Protein AF-A0A5N9GFT2-F1 (afdb_monomer_lite)

pLDDT: mean 89.44, std 7.12, range [51.97, 97.69]

Sequence (142 aa):
PEDYVDHLPTRLAVYQRLAKMTDSDYIPEIREELRDRFGPLPEEVENLLTLVSLRGLASEVGVESIVQGSDAIVLSLRVPVGGARIPLQRALGPSVQVGNTQMQMPLRRLGDEWLSRLTRVLERFLVFQENLRSLARLASAD

Secondary structure (DSSP, 8-state):
-GGGS-SHHHHHHHHHHHHH---STTHHHHHHHHHHHH-SPPHHHHHHHHHHHHHHHHHHTTEEEEEE-SSEEEEEESS--GGGHHHHHHHH-TTSEE-SSEEEEEGGGTGGGHHHHHHHHHHHHHHHHHHHHHHHHHHT--

Radius of gyration: 18.0 Å; chains: 1; bounding box: 40×36×49 Å

Foldseek 3Di:
DCLQPVDPVVVVVLVVVLVPDLALPCLVVVCVVSCVPRNDDDPVRVVSSLVSNLNNLCVLLQFPDWDDDPFWTKTFGPAFCPPCQVVLPVQLDDQWHGDGGMIIGTPVPQPPNVSVSSSSSSVSSNVVVVVVVVVVVVVVVD

Structure (mmCIF, N/CA/C/O backbone):
data_AF-A0A5N9GFT2-F1
#
_entry.id   AF-A0A5N9GFT2-F1
#
loop_
_atom_site.group_PDB
_atom_site.id
_atom_site.type_symbol
_atom_site.label_atom_id
_atom_site.label_alt_id
_atom_site.label_comp_id
_atom_site.label_asym_id
_atom_site.label_entity_id
_atom_site.label_seq_id
_atom_site.pdbx_PDB_ins_code
_atom_site.Cartn_x
_atom_site.Cartn_y
_atom_site.Cartn_z
_atom_site.occupancy
_atom_site.B_iso_or_equiv
_atom_site.auth_seq_id
_atom_site.auth_comp_id
_atom_site.auth_asym_id
_atom_site.auth_atom_id
_atom_site.pdbx_PDB_model_num
ATOM 1 N N . PRO A 1 1 ? -13.242 2.678 16.647 1.00 80.00 1 PRO A N 1
ATOM 2 C CA . PRO A 1 1 ? -13.932 2.138 17.846 1.00 80.00 1 PRO A CA 1
ATOM 3 C C . PRO A 1 1 ? -15.049 3.087 18.276 1.00 80.00 1 PRO A C 1
ATOM 5 O O . PRO A 1 1 ? -14.940 4.276 17.971 1.00 80.00 1 PRO A O 1
ATOM 8 N N . GLU A 1 2 ? -16.113 2.588 18.909 1.00 74.00 2 GLU A N 1
ATOM 9 C CA . GLU A 1 2 ? -17.190 3.472 19.379 1.00 74.00 2 GLU A CA 1
ATOM 10 C C . GLU A 1 2 ? -16.674 4.445 20.438 1.00 74.00 2 GLU A C 1
ATOM 12 O O . GLU A 1 2 ? -16.889 5.639 20.278 1.00 74.00 2 GLU A O 1
ATOM 17 N N . ASP A 1 3 ? -15.845 3.950 21.359 1.00 81.38 3 ASP A N 1
ATOM 18 C CA . ASP A 1 3 ? -15.261 4.702 22.482 1.00 81.38 3 ASP A CA 1
ATOM 19 C C . ASP A 1 3 ? -14.141 5.687 22.090 1.00 81.38 3 ASP A C 1
ATOM 21 O O . ASP A 1 3 ? -13.600 6.392 22.936 1.00 81.38 3 ASP A O 1
ATOM 25 N N . TYR A 1 4 ? -13.724 5.702 20.817 1.00 84.62 4 TYR A N 1
ATOM 26 C CA . TYR A 1 4 ? -12.705 6.645 20.325 1.00 84.62 4 TYR A CA 1
ATOM 27 C C . TYR A 1 4 ? -13.322 7.859 19.631 1.00 84.62 4 TYR A C 1
ATOM 29 O O . TYR A 1 4 ? -12.787 8.962 19.667 1.00 84.62 4 TYR A O 1
ATOM 37 N N . VAL A 1 5 ? -14.462 7.654 18.970 1.00 85.31 5 VAL A N 1
ATOM 38 C CA . VAL A 1 5 ? -15.241 8.728 18.355 1.00 85.31 5 VAL A CA 1
ATOM 39 C C . VAL A 1 5 ? -16.697 8.460 18.694 1.00 85.31 5 VAL A C 1
ATOM 41 O O . VAL A 1 5 ? -17.401 7.833 17.902 1.00 85.31 5 VAL A O 1
ATOM 44 N N . ASP A 1 6 ? -17.135 8.937 19.859 1.00 81.88 6 ASP A N 1
ATOM 45 C CA . ASP A 1 6 ? -18.457 8.640 20.430 1.00 81.88 6 ASP A CA 1
ATOM 46 C C . ASP A 1 6 ? -19.602 9.023 19.482 1.00 81.88 6 ASP A C 1
ATOM 48 O O . ASP A 1 6 ? -20.563 8.277 19.280 1.00 81.88 6 ASP A O 1
ATOM 52 N N . HIS A 1 7 ? -19.479 10.184 18.834 1.00 88.12 7 HIS A N 1
ATOM 53 C CA . HIS A 1 7 ? -20.503 10.706 17.937 1.00 88.12 7 HIS A CA 1
ATOM 54 C C . HIS A 1 7 ? -20.497 9.976 16.581 1.00 88.12 7 HIS A C 1
ATOM 56 O O . HIS A 1 7 ? -19.638 10.212 15.724 1.00 88.12 7 HIS A O 1
ATOM 62 N N . LEU A 1 8 ? -21.502 9.121 16.358 1.00 83.12 8 LEU A N 1
ATOM 63 C CA . LEU A 1 8 ? -21.635 8.276 15.163 1.00 83.12 8 LEU A CA 1
ATOM 64 C C . LEU A 1 8 ? -21.518 9.043 13.825 1.00 83.12 8 LEU A C 1
ATOM 66 O O . LEU A 1 8 ? -20.755 8.592 12.967 1.00 83.12 8 LEU A O 1
ATOM 70 N N . PRO A 1 9 ? -22.184 10.198 13.609 1.00 87.38 9 PRO A N 1
ATOM 71 C CA . PRO A 1 9 ? -22.004 10.967 12.375 1.00 87.38 9 PRO A CA 1
ATOM 72 C C . PRO A 1 9 ? -20.552 11.396 12.125 1.00 87.38 9 PRO A C 1
ATOM 74 O O . PRO A 1 9 ? -20.078 11.340 10.991 1.00 87.38 9 PRO A O 1
ATOM 77 N N . THR A 1 10 ? -19.822 11.770 13.180 1.00 85.19 10 THR A N 1
ATOM 78 C CA . THR A 1 10 ? -18.404 12.156 13.087 1.00 85.19 10 THR A CA 1
ATOM 79 C C . THR A 1 10 ? -17.550 10.956 12.699 1.00 85.19 10 THR A C 1
ATOM 81 O O . THR A 1 10 ? -16.723 11.041 11.793 1.00 85.19 10 THR A O 1
ATOM 84 N N . ARG A 1 11 ? -17.800 9.811 13.337 1.00 87.25 11 ARG A N 1
ATOM 85 C CA . ARG A 1 11 ? -17.120 8.548 13.053 1.00 87.25 11 ARG A CA 1
ATOM 86 C C . ARG A 1 11 ? -17.305 8.132 11.591 1.00 87.25 11 ARG A C 1
ATOM 88 O O . ARG A 1 11 ? -16.329 7.841 10.904 1.00 87.25 11 ARG A O 1
ATOM 95 N N . LEU A 1 12 ? -18.537 8.184 11.080 1.00 86.00 12 LEU A N 1
ATOM 96 C CA . LEU A 1 12 ? -18.838 7.886 9.675 1.00 86.00 12 LEU A CA 1
ATOM 97 C C . LEU A 1 12 ? -18.162 8.864 8.706 1.00 86.00 12 LEU A C 1
ATOM 99 O O . LEU A 1 12 ? -17.648 8.428 7.677 1.00 86.00 12 LEU A O 1
ATOM 103 N N . ALA A 1 13 ? -18.114 10.158 9.031 1.00 86.62 13 ALA A N 1
ATOM 104 C CA . ALA A 1 13 ? -17.426 11.149 8.206 1.00 86.62 13 ALA A CA 1
ATOM 105 C C . ALA A 1 13 ? -15.915 10.864 8.097 1.00 86.62 13 ALA A C 1
ATOM 107 O O . ALA A 1 13 ? -15.360 10.927 6.998 1.00 86.62 13 ALA A O 1
ATOM 108 N N . VAL A 1 14 ? -15.263 10.480 9.203 1.00 84.06 14 VAL A N 1
ATOM 109 C CA . VAL A 1 14 ? -13.850 10.057 9.208 1.00 84.06 14 VAL A CA 1
ATOM 110 C C . VAL A 1 14 ? -13.651 8.823 8.325 1.00 84.06 14 VAL A C 1
ATOM 112 O O . VAL A 1 14 ? -12.796 8.841 7.439 1.00 84.06 14 VAL A O 1
ATOM 115 N N . TYR A 1 15 ? -14.479 7.785 8.489 1.00 83.75 15 TYR A N 1
ATOM 116 C CA . TYR A 1 15 ? -14.401 6.582 7.654 1.00 83.75 15 TYR A CA 1
ATOM 117 C C . TYR A 1 15 ? -14.589 6.889 6.164 1.00 83.75 15 TYR A C 1
ATOM 119 O O . TYR A 1 15 ? -13.842 6.376 5.334 1.00 83.75 15 TYR A O 1
ATOM 127 N N . GLN A 1 16 ? -15.546 7.747 5.806 1.00 84.81 16 GLN A N 1
ATOM 128 C CA . GLN A 1 16 ? -15.776 8.141 4.415 1.00 84.81 16 GLN A CA 1
ATOM 129 C C . GLN A 1 16 ? -14.604 8.930 3.828 1.00 84.81 16 GLN A C 1
ATOM 131 O O . GLN A 1 16 ? -14.256 8.714 2.666 1.00 84.81 16 GLN A O 1
ATOM 136 N N . ARG A 1 17 ? -13.986 9.826 4.609 1.00 86.56 17 ARG A N 1
ATOM 137 C CA . ARG A 1 17 ? -12.783 10.556 4.191 1.00 86.56 17 ARG A CA 1
ATOM 138 C C . ARG A 1 17 ? -11.646 9.578 3.902 1.00 86.56 17 ARG A C 1
ATOM 140 O O . ARG A 1 17 ? -11.134 9.579 2.789 1.00 86.56 17 ARG A O 1
ATOM 147 N N . LEU A 1 18 ? -11.339 8.684 4.843 1.00 84.88 18 LEU A N 1
ATOM 148 C CA . LEU A 1 18 ? -10.311 7.648 4.687 1.00 84.88 18 LEU A CA 1
ATOM 149 C C . LEU A 1 18 ? -10.597 6.710 3.503 1.00 84.88 18 LEU A C 1
ATOM 151 O O . LEU A 1 18 ? -9.700 6.355 2.741 1.00 84.88 18 LEU A O 1
ATOM 155 N N . ALA A 1 19 ? -11.858 6.332 3.288 1.00 81.19 19 ALA A N 1
ATOM 156 C CA . ALA A 1 19 ? -12.249 5.464 2.181 1.00 81.19 19 ALA A CA 1
ATOM 157 C C . ALA A 1 19 ? -12.020 6.107 0.804 1.00 81.19 19 ALA A C 1
ATOM 159 O O . ALA A 1 19 ? -11.691 5.386 -0.135 1.00 81.19 19 ALA A O 1
ATOM 160 N N . LYS A 1 20 ? -12.163 7.433 0.693 1.00 82.75 20 LYS A N 1
ATOM 161 C CA . LYS A 1 20 ? -11.983 8.193 -0.555 1.00 82.75 20 LYS A CA 1
ATOM 162 C C . LYS A 1 20 ? -10.533 8.579 -0.844 1.00 82.75 20 LYS A C 1
ATOM 164 O O . LYS A 1 20 ? -10.247 9.016 -1.953 1.00 82.75 20 LYS A O 1
ATOM 169 N N . MET A 1 21 ? -9.630 8.438 0.123 1.00 79.31 21 MET A N 1
ATOM 170 C CA . MET A 1 21 ? -8.226 8.779 -0.079 1.00 79.31 21 MET A CA 1
ATOM 171 C C . MET A 1 21 ? -7.534 7.799 -1.015 1.00 79.31 21 MET A C 1
ATOM 173 O O . MET A 1 21 ? -7.528 6.587 -0.791 1.00 79.31 21 MET A O 1
ATOM 177 N N . THR A 1 22 ? -6.909 8.350 -2.042 1.00 70.31 22 THR A N 1
ATOM 178 C CA . THR A 1 22 ? -6.096 7.617 -3.016 1.00 70.31 22 THR A CA 1
ATOM 179 C C . THR A 1 22 ? -4.606 7.872 -2.840 1.00 70.31 22 THR A C 1
ATOM 181 O O . THR A 1 22 ? -3.810 7.172 -3.450 1.00 70.31 22 THR A O 1
ATOM 184 N N . ASP A 1 23 ? -4.249 8.857 -2.021 1.00 74.12 23 ASP A N 1
ATOM 185 C CA . ASP A 1 23 ? -2.889 9.345 -1.840 1.00 74.12 23 ASP A CA 1
ATOM 186 C C . ASP A 1 23 ? -2.417 9.041 -0.411 1.00 74.12 23 ASP A C 1
ATOM 188 O O . ASP A 1 23 ? -3.103 9.365 0.568 1.00 74.12 23 ASP A O 1
ATOM 192 N N . SER A 1 24 ? -1.283 8.349 -0.308 1.00 72.94 24 SER A N 1
ATOM 193 C CA . SER A 1 24 ? -0.669 7.964 0.961 1.00 72.94 24 SER A CA 1
ATOM 194 C C . SER A 1 24 ? -0.043 9.137 1.714 1.00 72.94 24 SER A C 1
ATOM 196 O O . SER A 1 24 ? 0.086 9.042 2.938 1.00 72.94 24 SER A O 1
ATOM 198 N N . ASP A 1 25 ? 0.287 10.235 1.033 1.00 75.81 25 ASP A N 1
ATOM 199 C CA . ASP A 1 25 ? 1.089 11.335 1.584 1.00 75.81 25 ASP A CA 1
ATOM 200 C C . ASP A 1 25 ? 0.349 12.130 2.665 1.00 75.81 25 ASP A C 1
ATOM 202 O O . ASP A 1 25 ? 0.962 12.700 3.564 1.00 75.81 25 ASP A O 1
ATOM 206 N N . TYR A 1 26 ? -0.983 12.096 2.652 1.00 81.00 26 TYR A N 1
ATOM 207 C CA . TYR A 1 26 ? -1.830 12.797 3.622 1.00 81.00 26 TYR A CA 1
ATOM 208 C C . TYR A 1 26 ? -2.077 12.016 4.923 1.00 81.00 26 TYR A C 1
ATOM 210 O O . TYR A 1 26 ? -2.701 12.531 5.853 1.00 81.00 26 TYR A O 1
ATOM 218 N N . ILE A 1 27 ? -1.643 10.755 5.019 1.00 85.81 27 ILE A N 1
ATOM 219 C CA . ILE A 1 27 ? -1.923 9.925 6.203 1.00 85.81 27 ILE A CA 1
ATOM 220 C C . ILE A 1 27 ? -1.241 10.435 7.482 1.00 85.81 27 ILE A C 1
ATOM 222 O O . ILE A 1 27 ? -1.904 10.424 8.523 1.00 85.81 27 ILE A O 1
ATOM 226 N N . PRO A 1 28 ? 0.015 10.923 7.460 1.00 87.69 28 PRO A N 1
ATOM 227 C CA . PRO A 1 28 ? 0.630 11.546 8.631 1.00 87.69 28 PRO A CA 1
ATOM 228 C C . PRO A 1 28 ? -0.178 12.733 9.171 1.00 87.69 28 PRO A C 1
ATOM 230 O O . PRO A 1 28 ? -0.381 12.829 10.377 1.00 87.69 28 PRO A O 1
ATOM 233 N N . GLU A 1 29 ? -0.707 13.589 8.293 1.00 89.69 29 GLU A N 1
ATOM 234 C CA . GLU A 1 29 ? -1.519 14.745 8.696 1.00 89.69 29 GLU A CA 1
ATOM 235 C C . GLU A 1 29 ? -2.826 14.313 9.366 1.00 89.69 29 GLU A C 1
ATOM 237 O O . GLU A 1 29 ? -3.213 14.854 10.399 1.00 89.69 29 GLU A O 1
ATOM 242 N N . ILE A 1 30 ? -3.491 13.291 8.821 1.00 88.38 30 ILE A N 1
ATOM 243 C CA . ILE A 1 30 ? -4.718 12.749 9.416 1.00 88.38 30 ILE A CA 1
ATOM 244 C C . ILE A 1 30 ? -4.433 12.071 10.749 1.00 88.38 30 ILE A C 1
ATOM 246 O O . ILE A 1 30 ? -5.242 12.174 11.668 1.00 88.38 30 ILE A O 1
ATOM 250 N N . ARG A 1 31 ? -3.294 11.383 10.872 1.00 91.12 31 ARG A N 1
ATOM 251 C CA . ARG A 1 31 ? -2.868 10.781 12.136 1.00 91.12 31 ARG A CA 1
ATOM 252 C C . ARG A 1 31 ? -2.770 11.845 13.230 1.00 91.12 31 ARG A C 1
ATOM 254 O O . ARG A 1 31 ? -3.317 11.645 14.313 1.00 91.12 31 ARG A O 1
ATOM 261 N N . GLU A 1 32 ? -2.119 12.966 12.932 1.00 92.88 32 GLU A N 1
ATOM 262 C CA . GLU A 1 32 ? -1.989 14.087 13.866 1.00 92.88 32 GLU A CA 1
ATOM 263 C C . GLU A 1 32 ? -3.337 14.767 14.140 1.00 92.88 32 GLU A C 1
ATOM 265 O O . GLU A 1 32 ? -3.665 15.007 15.297 1.00 92.88 32 GLU A O 1
ATOM 270 N N . GLU A 1 33 ? -4.179 14.976 13.122 1.00 91.88 33 GLU A N 1
ATOM 271 C CA . GLU A 1 33 ? -5.528 15.531 13.306 1.00 91.88 33 GLU A CA 1
ATOM 272 C C . GLU A 1 33 ? -6.387 14.659 14.238 1.00 91.88 33 GLU A C 1
ATOM 274 O O . GLU A 1 33 ? -7.075 15.169 15.124 1.00 91.88 33 GLU A O 1
ATOM 279 N N . LEU A 1 34 ? -6.365 13.335 14.053 1.00 90.75 34 LEU A N 1
ATOM 280 C CA . LEU A 1 34 ? -7.118 12.410 14.899 1.00 90.75 34 LEU A CA 1
ATOM 281 C C . LEU A 1 34 ? -6.582 12.409 16.334 1.00 90.75 34 LEU A C 1
ATOM 283 O O . LEU A 1 34 ? -7.376 12.412 17.274 1.00 90.75 34 LEU A O 1
ATOM 287 N N . ARG A 1 35 ? 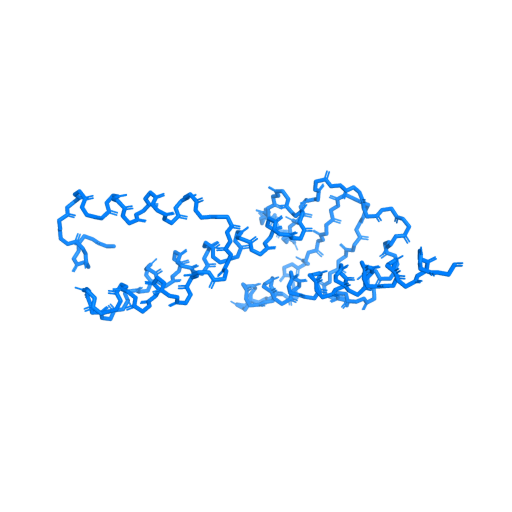-5.257 12.467 16.504 1.00 93.00 35 ARG A N 1
ATOM 288 C CA . ARG A 1 35 ? -4.622 12.574 17.822 1.00 93.00 35 ARG A CA 1
ATOM 289 C C . ARG A 1 35 ? -4.991 13.855 18.555 1.00 93.00 35 ARG A C 1
ATOM 291 O O . ARG A 1 35 ? -5.353 13.784 19.725 1.00 93.00 35 ARG A O 1
ATOM 298 N N . ASP A 1 36 ? -4.921 14.994 17.876 1.00 93.50 36 ASP A N 1
ATOM 299 C CA . ASP A 1 36 ? -5.240 16.304 18.450 1.00 93.50 36 ASP A CA 1
ATOM 300 C C . ASP A 1 36 ? -6.711 16.381 18.888 1.00 93.50 36 ASP A C 1
ATOM 302 O O . ASP A 1 36 ? -7.037 16.880 19.964 1.00 93.50 36 ASP A O 1
ATOM 306 N N . ARG A 1 37 ? -7.615 15.806 18.086 1.00 91.25 37 ARG A N 1
ATOM 307 C CA . ARG A 1 37 ? -9.063 15.899 18.315 1.00 91.25 37 ARG A CA 1
ATOM 308 C C . ARG A 1 37 ? -9.630 14.847 19.260 1.00 91.25 37 ARG A C 1
ATOM 310 O O . ARG A 1 37 ? -10.604 15.133 19.954 1.00 91.25 37 ARG A O 1
ATOM 317 N N . PHE A 1 38 ? -9.094 13.630 19.233 1.00 89.75 38 PHE A N 1
ATOM 318 C CA . PHE A 1 38 ? -9.685 12.462 19.900 1.00 89.75 38 PHE A CA 1
ATOM 319 C C . PHE A 1 38 ? -8.714 11.764 20.862 1.00 89.75 38 PHE A C 1
ATOM 321 O O . PHE A 1 38 ? -9.088 10.802 21.529 1.00 89.75 38 PHE A O 1
ATOM 328 N N . GLY A 1 39 ? -7.474 12.248 20.974 1.00 91.19 39 GLY A N 1
ATOM 329 C CA . GLY A 1 39 ? -6.449 11.650 21.821 1.00 91.19 39 GLY A CA 1
ATOM 330 C C . GLY A 1 39 ? -5.752 10.444 21.173 1.00 91.19 39 GLY A C 1
ATOM 331 O O . GLY A 1 39 ? -5.828 10.249 19.955 1.00 91.19 39 GLY A O 1
ATOM 332 N N . PRO A 1 40 ? -5.031 9.627 21.964 1.00 92.94 40 PRO A N 1
ATOM 333 C CA . PRO A 1 40 ? -4.204 8.530 21.463 1.00 92.94 40 PRO A CA 1
ATOM 334 C C . PRO A 1 40 ? -4.968 7.566 20.554 1.00 92.94 40 PRO A C 1
ATOM 336 O O . PRO A 1 40 ? -6.084 7.166 20.868 1.00 92.94 40 PRO A O 1
ATOM 339 N N . LEU A 1 41 ? -4.342 7.166 19.447 1.00 91.12 41 LEU A N 1
ATOM 340 C CA . LEU A 1 41 ? -4.966 6.288 18.462 1.00 91.12 41 LEU A CA 1
ATOM 341 C C . LEU A 1 41 ? -5.074 4.856 19.003 1.00 91.12 41 LEU A C 1
ATOM 343 O O . LEU A 1 41 ? -4.049 4.279 19.375 1.00 91.12 41 LEU A O 1
ATOM 347 N N . PRO A 1 42 ? -6.278 4.261 19.009 1.00 92.44 42 PRO A N 1
ATOM 348 C CA . PRO A 1 42 ? -6.448 2.836 19.241 1.00 92.44 42 PRO A CA 1
ATOM 349 C C . PRO A 1 42 ? -5.756 2.018 18.152 1.00 92.44 42 PRO A C 1
ATOM 351 O O . PRO A 1 42 ? -5.616 2.473 17.011 1.00 92.44 42 PRO A O 1
ATOM 354 N N . GLU A 1 43 ? -5.409 0.776 18.478 1.00 89.25 43 GLU A N 1
ATOM 355 C CA . GLU A 1 43 ? -4.768 -0.154 17.547 1.00 89.25 43 GLU A CA 1
ATOM 356 C C . GLU A 1 43 ? -5.589 -0.334 16.261 1.00 89.25 43 GLU A C 1
ATOM 358 O O . GLU A 1 43 ? -5.047 -0.337 15.159 1.00 89.25 43 GLU A O 1
ATOM 363 N N . GLU A 1 44 ? -6.917 -0.392 16.362 1.00 88.56 44 GLU A N 1
ATOM 364 C CA . GLU A 1 44 ? -7.794 -0.538 15.200 1.00 88.56 44 GLU A CA 1
ATOM 365 C C . GLU A 1 44 ? -7.724 0.671 14.263 1.00 88.56 44 GLU A C 1
ATOM 367 O O . GLU A 1 44 ? -7.881 0.527 13.049 1.00 88.56 44 GLU A O 1
ATOM 372 N N . VAL A 1 45 ? -7.489 1.867 14.811 1.00 90.06 45 VAL A N 1
ATOM 373 C CA . VAL A 1 45 ? -7.345 3.092 14.017 1.00 90.06 45 VAL A CA 1
ATOM 374 C C . VAL A 1 45 ? -5.963 3.145 13.374 1.00 90.06 45 VAL A C 1
ATOM 376 O O . VAL A 1 45 ? -5.873 3.457 12.190 1.00 90.06 45 VAL A O 1
ATOM 379 N N . GLU A 1 46 ? -4.901 2.763 14.086 1.00 89.75 46 GLU A N 1
ATOM 380 C CA . GLU A 1 46 ? -3.561 2.631 13.491 1.00 89.75 46 GLU A CA 1
ATOM 381 C C . GLU A 1 46 ? -3.538 1.591 12.361 1.00 89.75 46 GLU A C 1
ATOM 383 O O . GLU A 1 46 ? -2.973 1.838 11.290 1.00 89.75 46 GLU A O 1
ATOM 388 N N . ASN A 1 47 ? -4.225 0.462 12.547 1.00 88.25 47 ASN A N 1
ATOM 389 C CA . ASN A 1 47 ? -4.376 -0.570 11.524 1.00 88.25 47 ASN A CA 1
ATOM 390 C C . ASN A 1 47 ? -5.128 -0.036 10.300 1.00 88.25 47 ASN A C 1
ATOM 392 O O . ASN A 1 47 ? -4.706 -0.255 9.162 1.00 88.25 47 ASN A O 1
ATOM 396 N N . LEU A 1 48 ? -6.211 0.717 10.514 1.00 88.69 48 LEU A N 1
ATOM 397 C CA . LEU A 1 48 ? -6.960 1.351 9.431 1.00 88.69 48 LEU A CA 1
ATOM 398 C C . LEU A 1 48 ? -6.101 2.353 8.652 1.00 88.69 48 LEU A C 1
ATOM 400 O O . LEU A 1 48 ? -6.088 2.308 7.424 1.00 88.69 48 LEU A O 1
ATOM 404 N N . LEU A 1 49 ? -5.381 3.238 9.344 1.00 89.81 49 LEU A N 1
ATOM 405 C CA . LEU A 1 49 ? -4.505 4.220 8.703 1.00 89.81 49 LEU A CA 1
ATOM 406 C C . LEU A 1 49 ? -3.407 3.524 7.896 1.00 89.81 49 LEU A C 1
ATOM 408 O O . LEU A 1 49 ? -3.178 3.882 6.743 1.00 89.81 49 LEU A O 1
ATOM 412 N N . THR A 1 50 ? -2.804 2.473 8.453 1.00 88.19 50 THR A N 1
ATOM 413 C CA . THR A 1 50 ? -1.799 1.661 7.754 1.00 88.19 50 THR A CA 1
ATOM 414 C C . THR A 1 50 ? -2.359 1.025 6.480 1.00 88.19 50 THR A C 1
ATOM 416 O O . THR A 1 50 ? -1.714 1.072 5.432 1.00 88.19 50 THR A O 1
ATOM 419 N N . LEU A 1 51 ? -3.573 0.468 6.530 1.00 88.19 51 LEU A N 1
ATOM 420 C CA . LEU A 1 51 ? -4.234 -0.102 5.352 1.00 88.19 51 LEU A CA 1
ATOM 421 C C . LEU A 1 51 ? -4.532 0.956 4.283 1.00 88.19 51 LEU A C 1
ATOM 423 O O . LEU A 1 51 ? -4.364 0.686 3.092 1.00 88.19 51 LEU A O 1
ATOM 427 N N . VAL A 1 52 ? -4.951 2.159 4.684 1.00 89.81 52 VAL A N 1
ATOM 428 C CA . VAL A 1 52 ? -5.208 3.262 3.747 1.00 89.81 52 VAL A CA 1
ATOM 429 C C . VAL A 1 52 ? -3.904 3.738 3.100 1.00 89.81 52 VAL A C 1
ATOM 431 O O . VAL A 1 52 ? -3.878 3.885 1.877 1.00 89.81 52 VAL A O 1
ATOM 434 N N . SER A 1 53 ? -2.816 3.893 3.867 1.00 89.75 53 SER A N 1
ATOM 435 C CA . SER A 1 53 ? -1.480 4.189 3.324 1.00 89.75 53 SER A CA 1
ATOM 436 C C . SER A 1 53 ? -1.037 3.140 2.311 1.00 89.75 53 SER A C 1
ATOM 438 O O . SER A 1 53 ? -0.632 3.481 1.203 1.00 89.75 53 SER A O 1
ATOM 440 N N . LEU A 1 54 ? -1.156 1.856 2.665 1.00 90.69 54 LEU A N 1
ATOM 441 C CA . LEU A 1 54 ? -0.769 0.753 1.791 1.00 90.69 54 LEU A CA 1
ATOM 442 C C . LEU A 1 54 ? -1.562 0.772 0.478 1.00 90.69 54 LEU A C 1
ATOM 444 O O . LEU A 1 54 ? -0.992 0.570 -0.593 1.00 90.69 54 LEU A O 1
ATOM 448 N N . ARG A 1 55 ? -2.873 1.032 0.554 1.00 90.50 55 ARG A N 1
ATOM 449 C CA . ARG A 1 55 ? -3.742 1.145 -0.622 1.00 90.50 55 ARG A CA 1
ATOM 450 C C . ARG A 1 55 ? -3.332 2.311 -1.521 1.00 90.50 55 ARG A C 1
ATOM 452 O O . ARG A 1 55 ? -3.332 2.140 -2.738 1.00 90.50 55 ARG A O 1
ATOM 459 N N . GLY A 1 56 ? -3.003 3.466 -0.939 1.00 91.19 56 GLY A N 1
ATOM 460 C CA . GLY A 1 56 ? -2.531 4.636 -1.684 1.00 91.19 56 GLY A CA 1
ATOM 461 C C . GLY A 1 56 ? -1.253 4.323 -2.458 1.00 91.19 56 GLY A C 1
ATOM 462 O O . GLY A 1 56 ? -1.241 4.395 -3.686 1.00 91.19 56 GLY A O 1
ATOM 463 N N . LEU A 1 57 ? -0.239 3.818 -1.754 1.00 92.19 57 LEU A N 1
ATOM 464 C CA . LEU A 1 57 ? 1.043 3.445 -2.347 1.00 92.19 57 LEU A CA 1
ATOM 465 C C . LEU A 1 57 ? 0.894 2.361 -3.431 1.00 92.19 57 LEU A C 1
ATOM 467 O O . LEU A 1 57 ? 1.499 2.449 -4.497 1.00 92.19 57 LEU A O 1
ATOM 471 N N . ALA A 1 58 ? 0.058 1.344 -3.194 1.00 94.12 58 ALA A N 1
ATOM 472 C CA . ALA A 1 58 ? -0.240 0.314 -4.188 1.00 94.12 58 ALA A CA 1
ATOM 473 C C . ALA A 1 58 ? -0.876 0.911 -5.456 1.00 94.12 58 ALA A C 1
ATOM 475 O O . ALA A 1 58 ? -0.462 0.587 -6.571 1.00 94.12 58 ALA A O 1
ATOM 476 N N . SER A 1 59 ? -1.847 1.812 -5.289 1.00 92.12 59 SER A N 1
ATOM 477 C CA . SER A 1 59 ? -2.504 2.500 -6.401 1.00 92.12 59 SER A CA 1
ATOM 478 C C . SER A 1 59 ? -1.521 3.357 -7.202 1.00 92.12 59 SER A C 1
ATOM 480 O O . SER A 1 59 ? -1.569 3.341 -8.434 1.00 92.12 59 SER A O 1
ATOM 482 N N . GLU A 1 60 ? -0.620 4.072 -6.529 1.00 91.81 60 GLU A N 1
ATOM 483 C CA . GLU A 1 60 ? 0.379 4.940 -7.158 1.00 91.81 60 GLU A CA 1
ATOM 484 C C . GLU A 1 60 ? 1.320 4.166 -8.089 1.00 91.81 60 GLU A C 1
ATOM 486 O O . GLU A 1 60 ? 1.564 4.578 -9.226 1.00 91.81 60 GLU A O 1
ATOM 491 N N . VAL A 1 61 ? 1.775 2.987 -7.656 1.00 93.81 61 VAL A N 1
ATOM 492 C CA . VAL A 1 61 ? 2.647 2.126 -8.469 1.00 93.81 61 VAL A CA 1
ATOM 493 C C . VAL A 1 61 ? 1.882 1.260 -9.480 1.00 93.81 61 VAL A C 1
ATOM 495 O O . VAL A 1 61 ? 2.492 0.469 -10.204 1.00 93.81 61 VAL A O 1
ATOM 498 N N . GLY A 1 62 ? 0.557 1.408 -9.577 1.00 94.62 62 GLY A N 1
ATOM 499 C CA . GLY A 1 62 ? -0.281 0.717 -10.560 1.00 94.62 62 GLY A CA 1
ATOM 500 C C . GLY A 1 62 ? -0.672 -0.717 -10.187 1.00 94.62 62 GLY A C 1
ATOM 501 O O . GLY A 1 62 ? -1.041 -1.496 -11.072 1.00 94.62 62 GLY A O 1
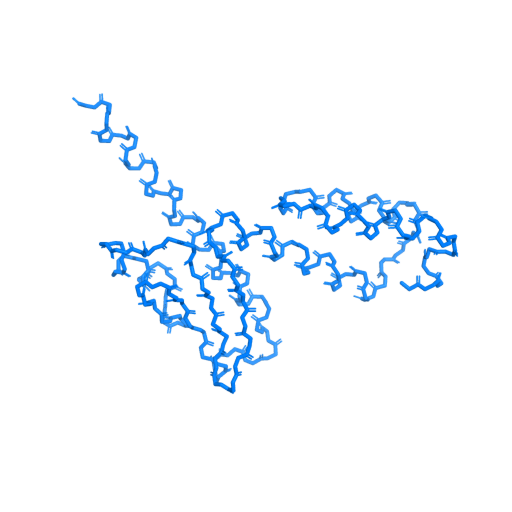ATOM 502 N N . VAL A 1 63 ? -0.606 -1.075 -8.903 1.00 96.25 63 VAL A N 1
ATOM 503 C CA . VAL A 1 63 ? -1.163 -2.329 -8.377 1.00 96.25 63 VAL A CA 1
ATOM 504 C C . VAL A 1 63 ? -2.678 -2.175 -8.242 1.00 96.25 63 VAL A C 1
ATOM 506 O O . VAL A 1 63 ? -3.170 -1.266 -7.579 1.00 96.25 63 VAL A O 1
ATOM 509 N N . GLU A 1 64 ? -3.434 -3.060 -8.888 1.00 94.94 64 GLU A N 1
ATOM 510 C CA . GLU A 1 64 ? -4.904 -3.026 -8.889 1.00 94.94 64 GLU A CA 1
ATOM 511 C C . GLU A 1 64 ? -5.525 -3.866 -7.769 1.00 94.94 64 GLU A C 1
ATOM 513 O O . GLU A 1 64 ? -6.631 -3.581 -7.315 1.00 94.94 64 GLU A O 1
ATOM 518 N N . SER A 1 65 ? -4.826 -4.912 -7.326 1.00 95.56 65 SER A N 1
ATOM 519 C CA . SER A 1 65 ? -5.295 -5.796 -6.264 1.00 95.56 65 SER A CA 1
ATOM 520 C C . SER A 1 65 ? -4.129 -6.435 -5.522 1.00 95.56 65 SER A C 1
ATOM 522 O O . SER A 1 65 ? -3.079 -6.712 -6.103 1.00 95.56 65 SER A O 1
ATOM 524 N N . ILE A 1 66 ? -4.335 -6.673 -4.226 1.00 95.56 66 ILE A N 1
ATOM 525 C CA . ILE A 1 66 ? -3.424 -7.411 -3.351 1.00 95.56 66 ILE A CA 1
ATOM 526 C C . ILE A 1 66 ? -4.245 -8.512 -2.688 1.00 95.56 66 ILE A C 1
ATOM 528 O O . ILE A 1 66 ? -5.207 -8.222 -1.979 1.00 95.56 66 ILE A O 1
ATOM 532 N N . VAL A 1 67 ? -3.883 -9.768 -2.933 1.00 95.06 67 VAL A N 1
ATOM 533 C CA . VAL A 1 67 ? -4.609 -10.935 -2.421 1.00 95.06 67 VAL A CA 1
ATOM 534 C C . VAL A 1 67 ? -3.641 -11.860 -1.705 1.00 95.06 67 VAL A C 1
ATOM 536 O O . VAL A 1 67 ? -2.617 -12.259 -2.259 1.00 95.06 67 VAL A O 1
ATOM 539 N N . GLN A 1 68 ? -3.977 -12.232 -0.473 1.00 92.31 68 GLN A N 1
ATOM 540 C CA . GLN A 1 68 ? -3.271 -13.286 0.242 1.00 92.31 68 GLN A CA 1
ATOM 541 C C . GLN A 1 68 ? -3.830 -14.648 -0.189 1.00 92.31 68 GLN A C 1
ATOM 543 O O . GLN A 1 68 ? -4.980 -14.973 0.095 1.00 92.31 68 GLN A O 1
ATOM 548 N N . GLY A 1 69 ? -3.018 -15.432 -0.898 1.00 89.31 69 GLY A N 1
ATOM 549 C CA . GLY A 1 69 ? -3.298 -16.835 -1.198 1.00 89.31 69 GLY A CA 1
ATOM 550 C C . GLY A 1 69 ? -2.744 -17.780 -0.128 1.00 89.31 69 GLY A C 1
ATOM 551 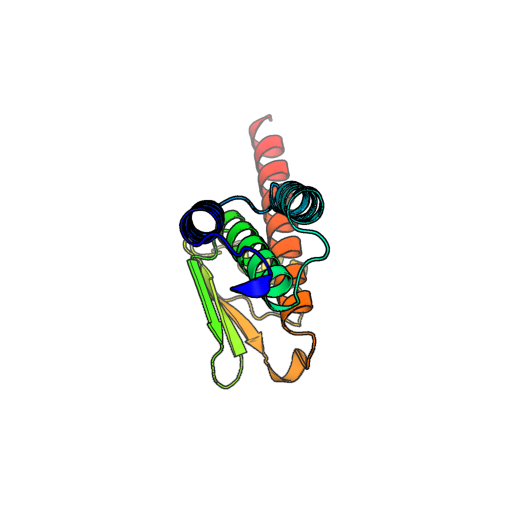O O . GLY A 1 69 ? -2.240 -17.346 0.905 1.00 89.31 69 GLY A O 1
ATOM 552 N N . SER A 1 70 ? -2.785 -19.087 -0.404 1.00 87.31 70 SER A N 1
ATOM 553 C CA . SER A 1 70 ? -2.251 -20.129 0.490 1.00 87.31 70 SER A CA 1
ATOM 554 C C . SER A 1 70 ? -0.734 -20.0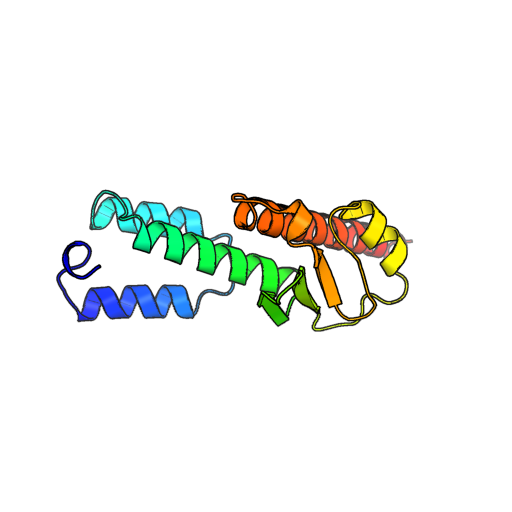48 0.684 1.00 87.31 70 SER A C 1
ATOM 556 O O . SER A 1 70 ? -0.236 -20.299 1.777 1.00 87.31 70 SER A O 1
ATOM 558 N N . ASP A 1 71 ? 0.004 -19.691 -0.370 1.00 90.38 71 ASP A N 1
ATOM 559 C CA . ASP A 1 71 ? 1.471 -19.777 -0.403 1.00 90.38 71 ASP A CA 1
ATOM 560 C C . ASP A 1 71 ? 2.172 -18.435 -0.639 1.00 90.38 71 ASP A C 1
ATOM 562 O O . ASP A 1 71 ? 3.384 -18.316 -0.425 1.00 90.38 71 ASP A O 1
ATOM 566 N N . ALA A 1 72 ? 1.440 -17.420 -1.096 1.00 94.06 72 ALA A N 1
ATOM 567 C CA . ALA A 1 72 ? 1.999 -16.129 -1.470 1.00 94.06 72 ALA A CA 1
ATOM 568 C C . ALA A 1 72 ? 0.973 -15.001 -1.348 1.00 94.06 72 ALA A C 1
ATOM 570 O O . ALA A 1 72 ? -0.227 -15.210 -1.521 1.00 94.06 72 ALA A O 1
ATOM 571 N N . ILE A 1 73 ? 1.477 -13.789 -1.130 1.00 95.12 73 ILE A N 1
ATOM 572 C CA . ILE A 1 73 ? 0.740 -12.558 -1.414 1.00 95.12 73 ILE A CA 1
ATOM 573 C C . ILE A 1 73 ? 0.935 -12.245 -2.898 1.00 95.12 73 ILE A C 1
ATOM 575 O O . ILE A 1 73 ? 2.070 -12.180 -3.375 1.00 95.12 73 ILE A O 1
ATOM 579 N N . VAL A 1 74 ? -0.164 -12.071 -3.624 1.00 96.69 74 VAL A N 1
ATOM 580 C CA . VAL A 1 74 ? -0.184 -11.771 -5.056 1.00 96.69 74 VAL A CA 1
ATOM 581 C C . VAL A 1 74 ? -0.612 -10.325 -5.249 1.00 96.69 74 VAL A C 1
ATOM 583 O O . VAL A 1 74 ? -1.668 -9.920 -4.772 1.00 96.69 74 VAL A O 1
ATOM 586 N N . LEU A 1 75 ? 0.217 -9.558 -5.952 1.00 97.56 75 LEU A N 1
ATOM 587 C CA . LEU A 1 75 ? -0.065 -8.196 -6.376 1.00 97.56 75 LEU A CA 1
ATOM 588 C C . LEU A 1 75 ? -0.338 -8.212 -7.879 1.00 97.56 75 LEU A C 1
ATOM 590 O O . LEU A 1 75 ? 0.561 -8.548 -8.652 1.00 97.56 75 LEU A O 1
ATOM 594 N N . SER A 1 76 ? -1.543 -7.845 -8.298 1.00 97.69 76 SER A N 1
ATOM 595 C CA . SER A 1 76 ? -1.897 -7.746 -9.720 1.00 97.69 76 SER A CA 1
ATOM 596 C C . SER A 1 76 ? -1.619 -6.337 -10.226 1.00 97.69 76 SER A C 1
ATOM 598 O O . SER A 1 76 ? -1.855 -5.359 -9.515 1.00 97.69 76 SER A O 1
ATOM 600 N N . LEU A 1 77 ? -1.100 -6.220 -11.444 1.00 96.94 77 LEU A N 1
ATOM 601 C CA . LEU A 1 77 ? -0.741 -4.948 -12.061 1.00 96.94 77 LEU A CA 1
ATOM 602 C C . LEU A 1 77 ? -1.766 -4.558 -13.118 1.00 96.94 77 LEU A C 1
ATOM 604 O O . LEU A 1 77 ? -2.095 -5.361 -13.987 1.00 96.94 77 LEU A O 1
ATOM 608 N N . ARG A 1 78 ? -2.171 -3.284 -13.107 1.00 94.06 78 ARG A N 1
ATOM 609 C CA . ARG A 1 78 ? -3.072 -2.716 -14.121 1.00 94.06 78 ARG A CA 1
ATOM 610 C C . ARG A 1 78 ? -2.481 -2.789 -15.531 1.00 94.06 78 ARG A C 1
ATOM 612 O O . ARG A 1 78 ? -3.205 -2.944 -16.510 1.00 94.06 78 ARG A O 1
ATOM 619 N N . VAL A 1 79 ? -1.162 -2.621 -15.640 1.00 93.38 79 VAL A N 1
ATOM 620 C CA . VAL A 1 79 ? -0.426 -2.621 -16.910 1.00 93.38 79 VAL A CA 1
ATOM 621 C C . VAL A 1 79 ? 0.690 -3.662 -16.838 1.00 93.38 79 VAL A C 1
ATOM 623 O O . VAL A 1 79 ? 1.380 -3.733 -15.817 1.00 93.38 79 VAL A O 1
ATOM 626 N N . PRO A 1 80 ? 0.906 -4.462 -17.898 1.00 94.50 80 PRO A N 1
ATOM 627 C CA . PRO A 1 80 ? 2.012 -5.406 -17.931 1.00 94.50 80 PRO A CA 1
ATOM 628 C C . PRO A 1 80 ? 3.374 -4.720 -17.767 1.00 94.50 80 PRO A C 1
ATOM 630 O O . PRO A 1 80 ? 3.622 -3.662 -18.341 1.00 94.50 80 PRO A O 1
ATOM 633 N N . VAL A 1 81 ? 4.296 -5.368 -17.053 1.00 93.31 81 VAL A N 1
ATOM 634 C CA . VAL A 1 81 ? 5.668 -4.874 -16.844 1.00 93.31 81 VAL A CA 1
ATOM 635 C C . VAL A 1 81 ? 6.450 -4.801 -18.164 1.00 93.31 81 VAL A C 1
ATOM 637 O O . VAL A 1 81 ? 7.321 -3.947 -18.340 1.00 93.31 81 VAL A O 1
ATOM 640 N N . GLY A 1 82 ? 6.167 -5.716 -19.098 1.00 92.38 82 GLY A N 1
ATOM 641 C CA . GLY A 1 82 ? 6.824 -5.766 -20.403 1.00 92.38 82 GLY A CA 1
ATOM 642 C C . GLY A 1 82 ? 8.346 -5.923 -20.299 1.00 92.38 82 GLY A C 1
ATOM 643 O O . GLY A 1 82 ? 8.860 -6.730 -19.518 1.00 92.38 82 GLY A O 1
ATOM 644 N N . GLY A 1 83 ? 9.085 -5.133 -21.087 1.00 92.88 83 GLY A N 1
ATOM 645 C CA . GLY A 1 83 ? 10.554 -5.185 -21.155 1.00 92.88 83 GLY A CA 1
ATOM 646 C C . GLY A 1 83 ? 11.269 -4.848 -19.840 1.00 92.88 83 GLY A C 1
ATOM 647 O O . GLY A 1 83 ? 12.426 -5.224 -19.653 1.00 92.88 83 GLY A O 1
ATOM 648 N N . ALA A 1 84 ? 10.581 -4.213 -18.887 1.00 93.69 84 ALA A N 1
ATOM 649 C CA . ALA A 1 84 ? 11.146 -3.842 -17.593 1.00 93.69 84 ALA A CA 1
ATOM 650 C C . ALA A 1 84 ? 11.199 -5.001 -16.580 1.00 93.69 84 ALA A C 1
ATOM 652 O O . ALA A 1 84 ? 11.700 -4.813 -15.473 1.00 93.69 84 ALA A O 1
ATOM 653 N N . ARG A 1 85 ? 10.733 -6.211 -16.930 1.00 95.62 85 ARG A N 1
ATOM 654 C CA . ARG A 1 85 ? 10.608 -7.336 -15.985 1.00 95.62 85 ARG A CA 1
ATOM 655 C C . ARG A 1 85 ? 11.920 -7.703 -15.290 1.00 95.62 85 ARG A C 1
ATOM 657 O O . ARG A 1 85 ? 11.937 -7.866 -14.074 1.00 95.62 85 ARG A O 1
ATOM 664 N N . ILE A 1 86 ? 13.016 -7.850 -16.039 1.00 96.06 86 ILE A N 1
ATOM 665 C CA . ILE A 1 86 ? 14.318 -8.234 -15.462 1.00 96.06 86 ILE A CA 1
ATOM 666 C C . ILE A 1 86 ? 14.893 -7.107 -14.581 1.00 96.06 86 ILE A C 1
ATOM 668 O O . ILE A 1 86 ? 15.274 -7.399 -13.444 1.00 96.06 86 ILE A O 1
ATOM 672 N N . PRO A 1 87 ? 14.947 -5.838 -15.036 1.00 96.50 87 PRO A N 1
ATOM 673 C CA . PRO A 1 87 ? 15.334 -4.718 -14.178 1.00 96.50 87 PRO A CA 1
ATOM 674 C C . PRO A 1 87 ? 14.487 -4.608 -12.905 1.00 96.50 87 PRO A C 1
ATOM 676 O O . PRO A 1 87 ? 15.047 -4.486 -11.816 1.00 96.50 87 PRO A O 1
ATOM 679 N N . LEU A 1 88 ? 13.162 -4.738 -13.023 1.00 96.38 88 LEU A N 1
ATOM 680 C CA . LEU A 1 88 ? 12.249 -4.678 -11.884 1.00 96.38 88 LEU A CA 1
ATOM 681 C C . LEU A 1 88 ? 12.512 -5.823 -10.899 1.00 96.38 88 LEU A C 1
ATOM 683 O O . LEU A 1 88 ? 12.643 -5.589 -9.702 1.00 96.38 88 LEU A O 1
ATOM 687 N N . GLN A 1 89 ? 12.690 -7.054 -11.388 1.00 97.12 89 GLN A N 1
ATOM 688 C CA . GLN A 1 89 ? 13.051 -8.203 -10.553 1.00 97.12 89 GLN A CA 1
ATOM 689 C C . GLN A 1 89 ? 14.338 -7.964 -9.748 1.00 97.12 89 GLN A C 1
ATOM 691 O O . GLN A 1 89 ? 14.416 -8.359 -8.582 1.00 97.12 89 GLN A O 1
ATOM 696 N N . ARG A 1 90 ? 15.346 -7.318 -10.346 1.00 96.25 90 ARG A N 1
ATOM 697 C CA . ARG A 1 90 ? 16.594 -6.964 -9.651 1.00 96.25 90 ARG A CA 1
ATOM 698 C C . ARG A 1 90 ? 16.376 -5.869 -8.607 1.00 96.25 90 ARG A C 1
ATOM 700 O O . ARG A 1 90 ? 16.923 -5.981 -7.516 1.00 96.25 90 ARG A O 1
ATOM 707 N N . ALA A 1 91 ? 15.566 -4.859 -8.923 1.00 95.69 91 ALA A N 1
ATOM 708 C CA . ALA A 1 91 ? 15.267 -3.749 -8.020 1.00 95.69 91 ALA A CA 1
ATOM 709 C C . ALA A 1 91 ? 14.469 -4.192 -6.780 1.00 95.69 91 ALA A C 1
ATOM 711 O O . ALA A 1 91 ? 14.796 -3.811 -5.656 1.00 95.69 91 ALA A O 1
ATOM 712 N N . LEU A 1 92 ? 13.448 -5.034 -6.964 1.00 94.88 92 LEU A N 1
ATOM 713 C CA . LEU A 1 92 ? 12.621 -5.525 -5.855 1.00 94.88 92 LEU A CA 1
ATOM 714 C C . LEU A 1 92 ? 13.355 -6.565 -4.998 1.00 94.88 92 LEU A C 1
ATOM 716 O O . LEU A 1 92 ? 13.141 -6.640 -3.784 1.00 94.88 92 LEU A O 1
ATOM 720 N N . GLY A 1 93 ? 14.273 -7.314 -5.612 1.00 92.94 93 GLY A N 1
ATOM 721 C CA . GLY A 1 93 ? 15.092 -8.323 -4.955 1.00 92.94 93 GLY A CA 1
ATOM 722 C C . GLY A 1 93 ? 14.448 -9.716 -4.928 1.00 92.94 93 GLY A C 1
ATOM 723 O O . GLY A 1 93 ? 13.364 -9.935 -5.467 1.00 92.94 93 GLY A O 1
ATOM 724 N N . PRO A 1 94 ? 15.116 -10.699 -4.298 1.00 90.56 94 PRO A N 1
ATOM 725 C CA . PRO A 1 94 ? 14.756 -12.116 -4.404 1.00 90.56 94 PRO A CA 1
ATOM 726 C C . PRO A 1 94 ? 13.516 -12.511 -3.589 1.00 90.56 94 PRO A C 1
ATOM 728 O O . PRO A 1 94 ? 13.028 -13.634 -3.714 1.00 90.56 94 PRO A O 1
ATOM 731 N N . SER A 1 95 ? 13.018 -11.629 -2.721 1.00 88.31 95 SER A N 1
ATOM 732 C CA . SER A 1 95 ? 11.797 -11.842 -1.935 1.00 88.31 95 SER A CA 1
ATOM 733 C C . SER A 1 95 ? 10.518 -11.728 -2.764 1.00 88.31 95 SER A C 1
ATOM 735 O O . SER A 1 95 ? 9.457 -12.108 -2.278 1.00 88.31 95 SER A O 1
ATOM 737 N N . VAL A 1 96 ? 10.620 -11.231 -3.998 1.00 94.25 96 VAL A N 1
ATOM 738 C CA . VAL A 1 96 ? 9.501 -11.029 -4.918 1.00 94.25 96 VAL A CA 1
ATOM 739 C C . VAL A 1 96 ? 9.767 -11.814 -6.194 1.00 94.25 96 VAL A C 1
ATOM 741 O O . VAL A 1 96 ? 10.897 -11.854 -6.670 1.00 94.25 96 VAL A O 1
ATOM 744 N N . GLN A 1 97 ? 8.739 -12.425 -6.766 1.00 95.75 97 GLN A N 1
ATOM 745 C CA . GLN A 1 97 ? 8.770 -12.977 -8.116 1.00 95.75 97 GLN A CA 1
ATOM 746 C C . GLN A 1 97 ? 7.998 -12.043 -9.041 1.00 95.75 97 GLN A C 1
ATOM 748 O O . GLN A 1 97 ? 6.806 -11.825 -8.837 1.00 95.75 97 GLN A O 1
ATOM 753 N N . VAL A 1 98 ? 8.673 -11.487 -10.045 1.00 97.38 98 VAL A N 1
ATOM 754 C CA . VAL A 1 98 ? 8.081 -10.544 -11.000 1.00 97.38 98 VAL A CA 1
ATOM 755 C C . VAL A 1 98 ? 7.653 -11.289 -12.264 1.00 97.38 98 VAL A C 1
ATOM 757 O O . VAL A 1 98 ? 8.476 -11.748 -13.068 1.00 97.38 98 VAL A O 1
ATOM 760 N N . GLY A 1 99 ? 6.339 -11.418 -12.428 1.00 96.06 99 GLY A N 1
ATOM 761 C CA . GLY A 1 99 ? 5.688 -11.897 -13.641 1.00 96.06 99 GLY A CA 1
ATOM 762 C C . GLY A 1 99 ? 5.419 -10.769 -14.640 1.00 96.06 99 GLY A C 1
ATOM 763 O O . GLY A 1 99 ? 5.904 -9.651 -14.491 1.00 96.06 99 GLY A O 1
ATOM 764 N N . ASN A 1 100 ? 4.645 -11.072 -15.685 1.00 95.12 100 ASN A N 1
ATOM 765 C CA . ASN A 1 100 ? 4.279 -10.068 -16.687 1.00 95.12 100 ASN A CA 1
ATOM 766 C C . ASN A 1 100 ? 3.183 -9.115 -16.183 1.00 95.12 100 ASN A C 1
ATOM 768 O O . ASN A 1 100 ? 3.270 -7.919 -16.413 1.00 95.12 100 ASN A O 1
ATOM 772 N N . THR A 1 101 ? 2.173 -9.638 -15.485 1.00 95.88 101 THR A N 1
ATOM 773 C CA . THR A 1 101 ? 0.999 -8.882 -15.000 1.00 95.88 101 THR A CA 1
ATOM 774 C C . THR A 1 101 ? 0.797 -8.987 -13.492 1.00 95.88 101 THR A C 1
ATOM 776 O O . THR A 1 101 ? -0.166 -8.455 -12.956 1.00 95.88 101 THR A O 1
ATOM 779 N N . GLN A 1 102 ? 1.684 -9.691 -12.792 1.00 96.56 102 GLN A N 1
ATOM 780 C CA . GLN A 1 102 ? 1.570 -9.899 -11.355 1.00 96.56 102 GLN A CA 1
ATOM 781 C C . GLN A 1 102 ? 2.943 -10.029 -10.708 1.00 96.56 102 GLN A C 1
ATOM 783 O O . GLN A 1 102 ? 3.904 -10.477 -11.341 1.00 96.56 102 GLN A O 1
ATOM 788 N N . MET A 1 103 ? 3.012 -9.688 -9.429 1.00 96.44 103 MET A N 1
ATOM 789 C CA . MET A 1 103 ? 4.158 -9.915 -8.560 1.00 96.44 103 MET A CA 1
ATOM 790 C C . MET A 1 103 ? 3.731 -10.809 -7.402 1.00 96.44 103 MET A C 1
ATOM 792 O O . MET A 1 103 ? 2.620 -10.684 -6.897 1.00 96.44 103 MET A O 1
ATOM 796 N N . GLN A 1 104 ? 4.601 -11.719 -6.980 1.00 95.75 104 GLN A N 1
ATOM 797 C CA . GLN A 1 104 ? 4.290 -12.658 -5.904 1.00 95.75 104 GLN A CA 1
ATOM 798 C C . GLN A 1 104 ? 5.331 -12.584 -4.795 1.00 95.75 104 GLN A C 1
ATOM 800 O O . GLN A 1 104 ? 6.533 -12.609 -5.057 1.00 95.75 104 GLN A O 1
ATOM 805 N N . MET A 1 105 ? 4.868 -12.540 -3.550 1.00 94.81 105 MET A N 1
ATOM 806 C CA . MET A 1 105 ? 5.690 -12.557 -2.343 1.00 94.81 105 MET A CA 1
ATOM 807 C C . MET A 1 105 ? 5.409 -13.854 -1.575 1.00 94.81 105 MET A C 1
ATOM 809 O O . MET A 1 105 ? 4.355 -13.964 -0.948 1.00 94.81 105 MET A O 1
ATOM 813 N N . PRO A 1 106 ? 6.304 -14.859 -1.621 1.00 91.38 106 PRO A N 1
ATOM 814 C CA . PRO A 1 106 ? 6.078 -16.136 -0.947 1.00 91.38 106 PRO A CA 1
ATOM 815 C C . PRO A 1 106 ? 5.936 -15.969 0.574 1.00 91.38 106 PRO A C 1
ATOM 817 O O . PRO A 1 106 ? 6.851 -15.460 1.224 1.00 91.38 106 PRO A O 1
ATOM 820 N N . LEU A 1 107 ? 4.841 -16.471 1.154 1.00 84.56 107 LEU A N 1
ATOM 821 C CA . LEU A 1 107 ? 4.528 -16.360 2.589 1.00 84.56 107 LEU A CA 1
ATOM 822 C C . LEU A 1 107 ? 5.604 -16.993 3.476 1.00 84.56 107 LEU A C 1
ATOM 824 O O . LEU A 1 107 ? 5.947 -16.440 4.518 1.00 84.56 107 LEU A O 1
ATOM 828 N N . ARG A 1 108 ? 6.237 -18.077 3.004 1.00 79.31 108 ARG A N 1
ATOM 829 C CA . ARG A 1 108 ? 7.375 -18.736 3.675 1.00 79.31 108 ARG A CA 1
ATOM 830 C C . ARG A 1 108 ? 8.547 -17.794 3.999 1.00 79.31 108 ARG A C 1
ATOM 832 O O . ARG A 1 108 ? 9.402 -18.155 4.797 1.00 79.31 108 ARG A O 1
ATOM 839 N N . ARG A 1 109 ? 8.628 -16.622 3.358 1.00 71.25 109 ARG A N 1
ATOM 840 C CA . ARG A 1 109 ? 9.700 -15.626 3.543 1.00 71.25 109 ARG A CA 1
ATOM 841 C C . ARG A 1 109 ? 9.237 -14.346 4.256 1.00 71.25 109 ARG A C 1
ATOM 843 O O . ARG A 1 109 ? 10.040 -13.419 4.387 1.00 71.25 109 ARG A O 1
ATOM 850 N N . LEU A 1 110 ? 7.964 -14.266 4.652 1.00 72.12 110 LEU A N 1
ATOM 851 C CA . LEU A 1 110 ? 7.347 -13.042 5.172 1.00 72.12 110 LEU A CA 1
ATOM 852 C C . LEU A 1 110 ? 7.267 -13.003 6.705 1.00 72.12 110 LEU A C 1
ATOM 854 O O . LEU A 1 110 ? 7.597 -11.964 7.272 1.00 72.12 110 LEU A O 1
ATOM 858 N N . GLY A 1 111 ? 6.927 -14.119 7.362 1.00 72.25 111 GLY A N 1
ATOM 859 C CA . GLY A 1 111 ? 6.771 -14.164 8.824 1.00 72.25 111 GLY A CA 1
ATOM 860 C C . GLY A 1 111 ? 5.738 -13.151 9.341 1.00 72.25 111 GLY A C 1
ATOM 861 O O . GLY A 1 111 ? 4.861 -12.722 8.590 1.00 72.25 111 GLY A O 1
ATOM 862 N N . ASP A 1 112 ? 5.877 -12.735 10.600 1.00 76.88 112 ASP A N 1
ATOM 863 C CA . ASP A 1 112 ? 4.950 -11.793 11.254 1.00 76.88 112 ASP A CA 1
ATOM 864 C C . ASP A 1 112 ? 5.075 -10.349 10.722 1.00 76.88 112 ASP A C 1
ATOM 866 O O . ASP A 1 112 ? 4.168 -9.537 10.868 1.00 76.88 112 ASP A O 1
ATOM 870 N N . GLU A 1 113 ? 6.164 -10.030 10.016 1.00 84.06 113 GLU A N 1
ATOM 871 C CA . GLU A 1 113 ? 6.451 -8.697 9.458 1.00 84.06 113 GLU A CA 1
ATOM 872 C C . GLU A 1 113 ? 5.965 -8.518 8.007 1.00 84.06 113 GLU A C 1
ATOM 874 O O . GLU A 1 113 ? 6.492 -7.691 7.251 1.00 84.06 113 GLU A O 1
ATOM 879 N N . TRP A 1 114 ? 5.004 -9.329 7.558 1.00 86.44 114 TRP A N 1
ATOM 880 C CA . TRP A 1 114 ? 4.579 -9.353 6.155 1.00 86.44 114 TRP A CA 1
ATOM 881 C C . TRP A 1 114 ? 4.144 -7.973 5.638 1.00 86.44 114 TRP A C 1
ATOM 883 O O . TRP A 1 114 ? 4.437 -7.637 4.489 1.00 86.44 114 TRP A O 1
ATOM 893 N N . LEU A 1 115 ? 3.509 -7.162 6.489 1.00 87.56 115 LEU A N 1
ATOM 894 C CA . LEU A 1 115 ? 3.006 -5.836 6.145 1.00 87.56 115 LEU A CA 1
ATOM 895 C C . LEU A 1 115 ? 4.151 -4.863 5.850 1.00 87.56 115 LEU A C 1
ATOM 897 O O . LEU A 1 115 ? 4.201 -4.283 4.770 1.00 87.56 115 LEU A O 1
ATOM 901 N N . SER A 1 116 ? 5.134 -4.760 6.747 1.00 88.50 116 SER A N 1
ATOM 902 C CA . SER A 1 116 ? 6.325 -3.923 6.543 1.00 88.50 116 SER A CA 1
ATOM 903 C C . SER A 1 116 ? 7.114 -4.346 5.303 1.00 88.50 116 SER A C 1
ATOM 905 O O . SER A 1 116 ? 7.638 -3.510 4.566 1.00 88.50 116 SER A O 1
ATOM 907 N N . ARG A 1 117 ? 7.183 -5.655 5.033 1.00 90.19 117 ARG A N 1
ATOM 908 C CA . ARG A 1 117 ? 7.844 -6.191 3.834 1.00 90.19 117 ARG A CA 1
ATOM 909 C C . ARG A 1 117 ? 7.095 -5.823 2.561 1.00 90.19 117 ARG A C 1
ATOM 911 O O . ARG A 1 117 ? 7.739 -5.463 1.579 1.00 90.19 117 ARG A O 1
ATOM 918 N N . LEU A 1 118 ? 5.768 -5.914 2.576 1.00 92.81 118 LEU A N 1
ATOM 919 C CA . LEU A 1 118 ? 4.916 -5.515 1.461 1.00 92.81 118 LEU A CA 1
ATOM 920 C C . LEU A 1 118 ? 5.062 -4.018 1.166 1.00 92.81 118 LEU A C 1
ATOM 922 O O . LEU A 1 118 ? 5.332 -3.662 0.021 1.00 92.81 118 LEU A O 1
ATOM 926 N N . THR A 1 119 ? 4.993 -3.164 2.190 1.00 92.38 119 THR A N 1
ATOM 927 C CA . THR A 1 119 ? 5.221 -1.717 2.051 1.00 92.38 119 THR A CA 1
ATOM 928 C C . THR A 1 119 ? 6.575 -1.437 1.407 1.00 92.38 119 THR A C 1
ATOM 930 O O . THR A 1 119 ? 6.645 -0.756 0.388 1.00 92.38 119 THR A O 1
ATOM 933 N N . ARG A 1 120 ? 7.647 -2.072 1.896 1.00 92.88 120 ARG A N 1
ATOM 934 C CA . ARG A 1 120 ? 8.996 -1.888 1.341 1.00 92.88 120 ARG A CA 1
ATOM 935 C C . ARG A 1 120 ? 9.130 -2.345 -0.114 1.00 92.88 120 ARG A C 1
ATOM 937 O O . ARG A 1 120 ? 9.938 -1.799 -0.864 1.00 92.88 120 ARG A O 1
ATOM 944 N N . VAL A 1 121 ? 8.384 -3.371 -0.526 1.00 94.81 121 VAL A N 1
ATOM 945 C CA . VAL A 1 121 ? 8.339 -3.807 -1.931 1.00 94.81 121 VAL A CA 1
ATOM 946 C C . VAL A 1 121 ? 7.671 -2.747 -2.801 1.00 94.81 121 VAL A C 1
ATOM 948 O O . VAL A 1 121 ? 8.193 -2.443 -3.873 1.00 94.81 121 VAL A O 1
ATOM 951 N N . LEU A 1 122 ? 6.564 -2.164 -2.342 1.00 95.31 122 LEU A N 1
ATOM 952 C CA . LEU A 1 122 ? 5.875 -1.102 -3.069 1.00 95.31 122 LEU A CA 1
ATOM 953 C C . LEU A 1 122 ? 6.721 0.179 -3.151 1.00 95.31 122 LEU A C 1
ATOM 955 O O . LEU A 1 122 ? 6.854 0.732 -4.236 1.00 95.31 122 LEU A O 1
ATOM 959 N N . GLU A 1 123 ? 7.390 0.586 -2.068 1.00 94.81 123 GLU A N 1
ATOM 960 C CA . GLU A 1 123 ? 8.323 1.729 -2.064 1.00 94.81 123 GLU A CA 1
ATOM 961 C C . GLU A 1 123 ? 9.466 1.534 -3.070 1.00 94.81 123 GLU A C 1
ATOM 963 O O . GLU A 1 123 ? 9.788 2.419 -3.859 1.00 94.81 123 GLU A O 1
ATOM 968 N N . ARG A 1 124 ? 10.070 0.337 -3.103 1.00 96.25 124 ARG A N 1
ATOM 969 C CA . ARG A 1 124 ? 11.103 0.010 -4.099 1.00 96.25 124 ARG A CA 1
ATOM 970 C C . ARG A 1 124 ? 10.565 0.058 -5.522 1.00 96.25 124 ARG A C 1
ATOM 972 O O . ARG A 1 124 ? 11.305 0.426 -6.435 1.00 96.25 124 ARG A O 1
ATOM 979 N N . PHE A 1 125 ? 9.312 -0.343 -5.723 1.00 96.38 125 PHE A N 1
ATOM 980 C CA . PHE A 1 125 ? 8.687 -0.268 -7.033 1.00 96.38 125 PHE A CA 1
ATOM 981 C C . PHE A 1 125 ? 8.452 1.187 -7.453 1.00 96.38 125 PHE A C 1
ATOM 983 O O . PHE A 1 125 ? 8.766 1.534 -8.591 1.00 96.38 125 PHE A O 1
ATOM 990 N N . LEU A 1 126 ? 7.998 2.042 -6.532 1.00 95.06 126 LEU A N 1
ATOM 991 C CA . LEU A 1 126 ? 7.837 3.476 -6.766 1.00 95.06 126 LEU A CA 1
ATOM 992 C C . LEU A 1 126 ? 9.163 4.110 -7.200 1.00 95.06 126 LEU A C 1
ATOM 994 O O . LEU A 1 126 ? 9.259 4.635 -8.308 1.00 95.06 126 LEU A O 1
ATOM 998 N N . VAL A 1 127 ? 10.221 3.917 -6.407 1.00 96.25 127 VAL A N 1
ATOM 999 C CA . VAL A 1 127 ? 11.571 4.419 -6.718 1.00 96.25 127 VAL A CA 1
ATOM 1000 C C . VAL A 1 127 ? 12.063 3.910 -8.079 1.00 96.25 127 VAL A C 1
ATOM 1002 O O . VAL A 1 127 ? 12.680 4.644 -8.852 1.00 96.25 127 VAL A O 1
ATOM 1005 N N . PHE A 1 128 ? 11.791 2.647 -8.424 1.00 95.81 128 PHE A N 1
ATOM 1006 C CA . PHE A 1 128 ? 12.127 2.112 -9.745 1.00 95.81 128 PHE A CA 1
ATOM 1007 C C . PHE A 1 128 ? 11.396 2.854 -10.879 1.00 95.81 128 PHE A C 1
ATOM 1009 O O . PHE A 1 128 ? 12.022 3.194 -11.886 1.00 95.81 128 PHE A O 1
ATOM 1016 N N . GLN A 1 129 ? 10.096 3.125 -10.727 1.00 94.19 129 GLN A N 1
ATOM 1017 C CA . GLN A 1 129 ? 9.311 3.856 -11.727 1.00 94.19 129 GLN A CA 1
ATOM 1018 C C . GLN A 1 129 ? 9.777 5.306 -11.878 1.00 94.19 129 GLN A C 1
ATOM 1020 O O . GLN A 1 129 ? 9.894 5.793 -13.003 1.00 94.19 129 GLN A O 1
ATOM 1025 N N . GLU A 1 130 ? 10.079 5.988 -10.775 1.00 94.75 130 GLU A N 1
ATOM 1026 C CA . GLU A 1 130 ? 10.605 7.355 -10.787 1.00 94.75 130 GLU A CA 1
ATOM 1027 C C . GLU A 1 130 ? 11.940 7.440 -11.527 1.00 94.75 130 GLU A C 1
ATOM 1029 O O . GLU A 1 130 ? 12.113 8.291 -12.405 1.00 94.75 130 GLU A O 1
ATOM 1034 N N . ASN A 1 131 ? 12.851 6.505 -11.244 1.00 95.19 131 ASN A N 1
ATOM 1035 C CA . ASN A 1 131 ? 14.130 6.403 -11.939 1.00 95.19 131 ASN A CA 1
ATOM 1036 C C . ASN A 1 131 ? 13.934 6.175 -13.443 1.00 95.19 131 ASN A C 1
ATOM 1038 O O . ASN A 1 131 ? 14.564 6.851 -14.256 1.00 95.19 131 ASN A O 1
ATOM 1042 N N . LEU A 1 132 ? 13.019 5.282 -13.834 1.00 91.94 132 LEU A N 1
ATOM 1043 C CA . LEU A 1 132 ? 12.727 5.024 -15.245 1.00 91.94 132 LEU A CA 1
ATOM 1044 C C . LEU A 1 132 ? 12.135 6.259 -15.948 1.00 91.94 132 LEU A C 1
ATOM 1046 O O . LEU A 1 132 ? 12.556 6.595 -17.055 1.00 91.94 132 LEU A O 1
ATOM 1050 N N . ARG A 1 133 ? 11.206 6.974 -15.296 1.00 92.62 133 ARG A N 1
ATOM 1051 C CA . ARG A 1 133 ? 10.638 8.238 -15.804 1.00 92.62 133 ARG A CA 1
ATOM 1052 C C . ARG A 1 133 ? 11.693 9.339 -15.909 1.00 92.62 133 ARG A C 1
ATOM 1054 O O . ARG A 1 133 ? 11.608 10.178 -16.801 1.00 92.62 133 ARG A O 1
ATOM 1061 N N . SER A 1 134 ? 12.661 9.377 -14.995 1.00 94.31 134 SER A N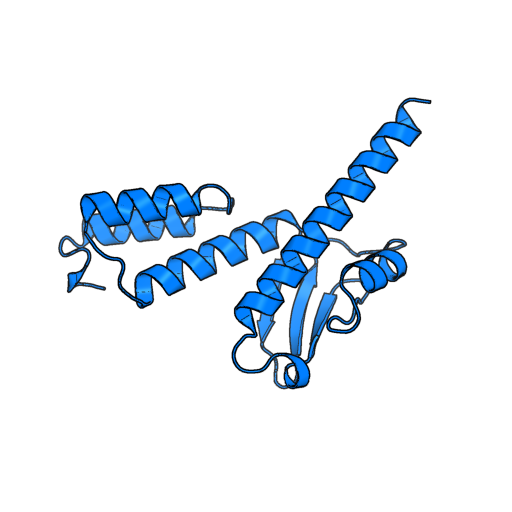 1
ATOM 1062 C CA . SER A 1 134 ? 13.786 10.316 -15.047 1.00 94.31 134 SER A CA 1
ATOM 1063 C C . SER A 1 134 ? 14.683 10.043 -16.260 1.00 94.31 134 SER A C 1
ATOM 1065 O O . SER A 1 134 ? 14.927 10.945 -17.059 1.00 94.31 134 SER A O 1
ATOM 1067 N N . LEU A 1 135 ? 15.067 8.780 -16.479 1.00 90.62 135 LEU A N 1
ATOM 1068 C CA . LEU A 1 135 ? 15.871 8.371 -17.638 1.00 90.62 135 LEU A CA 1
ATOM 1069 C C . LEU A 1 135 ? 15.163 8.644 -18.971 1.00 90.62 135 LEU A C 1
ATOM 1071 O O . LEU A 1 135 ? 15.784 9.149 -19.901 1.00 90.62 135 LEU A O 1
ATOM 1075 N N . ALA A 1 136 ? 13.861 8.356 -19.056 1.00 88.88 136 ALA A N 1
ATOM 1076 C CA . ALA A 1 136 ? 13.077 8.629 -20.258 1.00 88.88 136 ALA A CA 1
ATOM 1077 C C . ALA A 1 136 ? 13.016 10.132 -20.584 1.00 88.88 136 ALA A C 1
ATOM 1079 O O . ALA A 1 136 ? 13.093 10.505 -21.752 1.00 88.88 136 ALA A O 1
ATOM 1080 N N . ARG A 1 137 ? 12.923 10.999 -19.564 1.00 90.88 137 ARG A N 1
ATOM 1081 C CA . ARG A 1 137 ? 12.945 12.460 -19.746 1.00 90.88 137 ARG A CA 1
ATOM 1082 C C . ARG A 1 137 ? 14.288 12.953 -20.276 1.00 90.88 137 ARG A C 1
ATOM 1084 O O . ARG A 1 137 ? 14.287 13.782 -21.176 1.00 90.88 137 ARG A O 1
ATOM 1091 N N . LEU A 1 138 ? 15.399 12.423 -19.762 1.00 89.44 138 LEU A N 1
ATOM 1092 C CA . LEU A 1 138 ? 16.741 12.765 -20.248 1.00 89.44 138 LEU A CA 1
ATOM 1093 C C . LEU A 1 138 ? 16.929 12.346 -21.711 1.00 89.44 138 LEU A C 1
ATOM 1095 O O . LEU A 1 138 ? 17.344 13.158 -22.522 1.00 89.44 138 LEU A O 1
ATOM 1099 N N . ALA A 1 139 ? 16.530 11.123 -22.068 1.00 83.38 139 ALA A N 1
ATOM 1100 C CA . ALA A 1 139 ? 16.652 10.613 -23.436 1.00 83.38 139 ALA A CA 1
ATOM 1101 C C . ALA A 1 139 ? 15.731 11.304 -24.463 1.00 83.38 139 ALA A C 1
ATOM 1103 O O . ALA A 1 139 ? 15.906 11.099 -25.657 1.00 83.38 139 ALA A O 1
ATOM 1104 N N . SER A 1 140 ? 14.729 12.067 -24.011 1.00 76.88 140 SER A N 1
ATOM 1105 C CA . SER A 1 140 ? 13.809 12.821 -24.880 1.00 76.88 140 SER A CA 1
ATOM 1106 C C . SER A 1 140 ? 14.209 14.293 -25.043 1.00 76.88 140 SER A C 1
ATOM 1108 O O . SER A 1 140 ? 13.540 15.021 -25.773 1.00 76.88 140 SER A O 1
ATOM 1110 N N . ALA A 1 141 ? 15.218 14.751 -24.295 1.00 73.69 141 ALA A N 1
ATOM 1111 C CA . ALA A 1 141 ? 15.714 16.125 -24.322 1.00 73.69 141 ALA A CA 1
ATOM 1112 C C . ALA A 1 141 ? 16.935 16.310 -25.247 1.00 73.69 141 ALA A C 1
ATOM 1114 O O . ALA A 1 141 ? 17.311 17.455 -25.501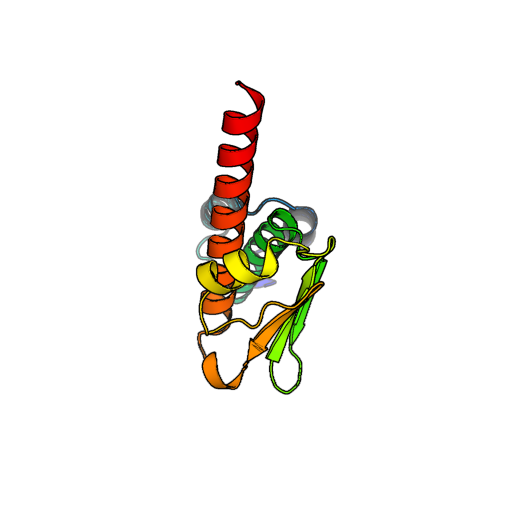 1.00 73.69 141 ALA A O 1
ATOM 1115 N N . ASP A 1 142 ? 17.503 15.204 -25.739 1.00 51.97 142 ASP A N 1
ATOM 1116 C CA . ASP A 1 142 ? 18.543 15.122 -26.777 1.00 51.97 142 ASP A CA 1
ATOM 1117 C C . ASP A 1 142 ? 17.922 14.812 -28.153 1.00 51.97 142 ASP A C 1
ATOM 1119 O O . ASP A 1 142 ? 18.451 15.318 -29.171 1.00 51.97 142 ASP A O 1
#